Protein AF-A0A7R9Q423-F1 (afdb_monomer_lite)

Structure (mmCIF, N/CA/C/O backbone):
data_AF-A0A7R9Q423-F1
#
_entry.id   AF-A0A7R9Q423-F1
#
loop_
_atom_site.group_PDB
_atom_site.id
_atom_site.type_symbol
_atom_site.label_atom_id
_atom_site.label_alt_id
_atom_site.label_comp_id
_atom_site.label_asym_id
_atom_site.label_entity_id
_atom_site.label_seq_id
_atom_site.pdbx_PDB_ins_code
_atom_site.Cartn_x
_atom_site.Cartn_y
_atom_site.Cartn_z
_atom_site.occupancy
_atom_site.B_iso_or_equiv
_atom_site.auth_seq_id
_atom_site.auth_comp_id
_atom_site.auth_asym_id
_atom_site.auth_atom_id
_atom_site.pdbx_PDB_model_num
ATOM 1 N N . MET A 1 1 ? 7.426 -21.204 -15.232 1.00 38.88 1 MET A N 1
ATOM 2 C CA . MET A 1 1 ? 7.666 -21.385 -13.786 1.00 38.88 1 MET A CA 1
ATOM 3 C C . MET A 1 1 ? 8.628 -20.305 -13.293 1.00 38.88 1 MET A C 1
ATOM 5 O O . MET A 1 1 ? 9.824 -20.525 -13.339 1.00 38.88 1 MET A O 1
ATOM 9 N N . ALA A 1 2 ? 8.098 -19.124 -12.941 1.00 32.56 2 ALA A N 1
ATOM 10 C CA . ALA A 1 2 ? 8.778 -18.009 -12.245 1.00 32.56 2 ALA A CA 1
ATOM 11 C C . ALA A 1 2 ? 7.781 -16.837 -12.026 1.00 32.56 2 ALA A C 1
ATOM 13 O O . ALA A 1 2 ? 8.078 -15.690 -12.346 1.00 32.56 2 ALA A O 1
ATOM 14 N N . LYS A 1 3 ? 6.538 -17.123 -11.596 1.00 38.50 3 LYS A N 1
ATOM 15 C CA . LYS A 1 3 ? 5.482 -16.096 -11.419 1.00 38.50 3 LYS A CA 1
ATOM 16 C C . LYS A 1 3 ? 5.020 -15.893 -9.965 1.00 38.50 3 LYS A C 1
ATOM 18 O O . LYS A 1 3 ? 4.328 -14.917 -9.714 1.00 38.50 3 LYS A O 1
ATOM 23 N N . HIS A 1 4 ? 5.445 -16.734 -9.016 1.00 38.06 4 HIS A N 1
ATOM 24 C CA . HIS A 1 4 ? 5.004 -16.663 -7.609 1.00 38.06 4 HIS A CA 1
ATOM 25 C C . HIS A 1 4 ? 5.992 -15.980 -6.652 1.00 38.06 4 HIS A C 1
ATOM 27 O O . HIS A 1 4 ? 5.619 -15.603 -5.548 1.00 38.06 4 HIS A O 1
ATOM 33 N N . THR A 1 5 ? 7.225 -15.706 -7.082 1.00 38.72 5 THR A N 1
ATOM 34 C CA . THR A 1 5 ? 8.261 -15.114 -6.214 1.00 38.72 5 THR A CA 1
ATOM 35 C C . THR A 1 5 ? 8.001 -13.643 -5.851 1.00 38.72 5 THR A C 1
ATOM 37 O O . THR A 1 5 ? 8.651 -13.109 -4.960 1.00 38.72 5 THR A O 1
ATOM 40 N N . PHE A 1 6 ? 7.045 -12.975 -6.509 1.00 39.66 6 PHE A N 1
ATOM 41 C CA . PHE A 1 6 ? 6.720 -11.573 -6.222 1.00 39.66 6 PHE A CA 1
ATOM 42 C C . PHE A 1 6 ? 5.862 -11.408 -4.954 1.00 39.66 6 PHE A C 1
ATOM 44 O O . PHE A 1 6 ? 5.975 -10.387 -4.284 1.00 39.66 6 PHE A O 1
ATOM 51 N N . LEU A 1 7 ? 5.062 -12.419 -4.580 1.00 39.97 7 LEU A N 1
ATOM 52 C CA . LEU A 1 7 ? 4.194 -12.355 -3.392 1.00 39.97 7 LEU A CA 1
ATOM 53 C C . LEU A 1 7 ? 5.004 -12.423 -2.080 1.00 39.97 7 LEU A C 1
ATOM 55 O O . LEU A 1 7 ? 4.629 -11.821 -1.080 1.00 39.97 7 LEU A O 1
ATOM 59 N N . VAL A 1 8 ? 6.165 -13.088 -2.114 1.00 41.50 8 VAL A N 1
ATOM 60 C CA . VAL A 1 8 ? 7.053 -13.292 -0.954 1.00 41.50 8 VAL A CA 1
ATOM 61 C C . VAL A 1 8 ? 7.802 -12.010 -0.556 1.00 41.50 8 VAL A C 1
ATOM 63 O O . VAL A 1 8 ? 8.106 -11.804 0.618 1.00 41.50 8 VAL A O 1
ATOM 66 N N . ILE A 1 9 ? 8.074 -11.101 -1.501 1.00 41.00 9 ILE A N 1
ATOM 67 C CA . ILE A 1 9 ? 8.846 -9.872 -1.224 1.00 41.00 9 ILE A CA 1
ATOM 68 C C . ILE A 1 9 ? 8.001 -8.834 -0.458 1.00 41.00 9 ILE A C 1
ATOM 70 O O . ILE A 1 9 ? 8.539 -8.072 0.350 1.00 41.00 9 ILE A O 1
ATOM 74 N N . SER A 1 10 ? 6.676 -8.855 -0.617 1.00 40.62 10 SER A N 1
ATOM 75 C CA . SER A 1 10 ? 5.757 -7.960 0.101 1.00 40.62 10 SER A CA 1
ATOM 76 C C . SER A 1 10 ? 5.649 -8.278 1.601 1.00 40.62 10 SER A C 1
ATOM 78 O O . SER A 1 10 ? 5.453 -7.361 2.397 1.00 40.62 10 SER A O 1
ATOM 80 N N . CYS A 1 11 ? 5.872 -9.535 2.017 1.00 46.78 11 CYS A N 1
ATOM 81 C CA . CYS A 1 11 ? 5.916 -9.911 3.438 1.00 46.78 11 CYS A CA 1
ATOM 82 C C . CYS A 1 11 ? 7.097 -9.273 4.187 1.00 46.78 11 CYS A C 1
ATOM 84 O O . CYS A 1 11 ? 6.989 -8.997 5.378 1.00 46.78 11 CYS A O 1
ATOM 86 N N . VAL A 1 12 ? 8.217 -8.995 3.509 1.00 46.12 12 VAL A N 1
ATOM 87 C CA . VAL A 1 12 ? 9.423 -8.445 4.154 1.00 46.12 12 VAL A CA 1
ATOM 88 C C . VAL A 1 12 ? 9.358 -6.916 4.283 1.00 46.12 12 VAL A C 1
ATOM 90 O O . VAL A 1 12 ? 9.852 -6.358 5.264 1.00 46.12 12 VAL A O 1
ATOM 93 N N . LEU A 1 13 ? 8.707 -6.219 3.344 1.00 41.59 13 LEU A N 1
ATOM 94 C CA . LEU A 1 13 ? 8.660 -4.749 3.340 1.00 41.59 13 LEU A CA 1
ATOM 95 C C . LEU A 1 13 ? 7.690 -4.159 4.382 1.00 41.59 13 LEU A C 1
ATOM 97 O O . LEU A 1 13 ? 7.973 -3.086 4.916 1.00 41.59 13 LEU A O 1
ATOM 101 N N . TYR A 1 14 ? 6.617 -4.867 4.756 1.00 46.22 14 TYR A N 1
ATOM 102 C CA . TYR A 1 14 ? 5.689 -4.394 5.799 1.00 46.22 14 TYR A CA 1
ATOM 103 C C . TYR A 1 14 ? 6.284 -4.481 7.219 1.00 46.22 14 TYR A C 1
ATOM 105 O O . TYR A 1 14 ? 5.993 -3.647 8.075 1.00 46.22 14 TYR A O 1
ATOM 113 N N . ILE A 1 15 ? 7.183 -5.442 7.474 1.00 47.62 15 ILE A N 1
ATOM 114 C CA . ILE A 1 15 ? 7.809 -5.631 8.796 1.00 47.62 15 ILE A CA 1
ATOM 115 C C . ILE A 1 15 ? 8.827 -4.514 9.096 1.00 47.62 15 ILE A C 1
ATOM 117 O O . ILE A 1 15 ? 8.959 -4.087 10.241 1.00 47.62 15 ILE A O 1
ATOM 121 N N . GLY A 1 16 ? 9.519 -3.981 8.083 1.00 35.66 16 GLY A N 1
ATOM 122 C CA . GLY A 1 16 ? 10.528 -2.933 8.283 1.00 35.66 16 GLY A CA 1
ATOM 123 C C . GLY A 1 16 ? 9.959 -1.580 8.732 1.00 35.66 16 GLY A C 1
ATOM 124 O O . GLY A 1 16 ? 10.603 -0.867 9.506 1.00 35.66 16 GLY A O 1
ATOM 125 N N . TYR A 1 17 ? 8.748 -1.220 8.293 1.00 41.22 17 TYR A N 1
ATOM 126 C CA . TYR A 1 17 ? 8.225 0.134 8.506 1.00 41.22 17 TYR A CA 1
ATOM 127 C C . TYR A 1 17 ? 7.679 0.362 9.927 1.00 41.22 17 TYR A C 1
ATOM 129 O O . TYR A 1 17 ? 7.857 1.445 10.485 1.00 41.22 17 TYR A O 1
ATOM 137 N N . THR A 1 18 ? 7.095 -0.655 10.574 1.00 46.47 18 THR A N 1
ATOM 138 C CA . THR A 1 18 ? 6.557 -0.501 11.942 1.00 46.47 18 THR A CA 1
ATOM 139 C C . THR A 1 18 ? 7.633 -0.527 13.029 1.00 46.47 18 THR A C 1
ATOM 141 O O . THR A 1 18 ? 7.470 0.119 14.063 1.00 46.47 18 THR A O 1
ATOM 144 N N . TYR A 1 19 ? 8.749 -1.231 12.814 1.00 43.09 19 TYR A N 1
ATOM 145 C CA . TYR A 1 19 ? 9.808 -1.346 13.828 1.00 43.09 19 TYR A CA 1
ATOM 146 C C . TYR A 1 19 ? 10.875 -0.244 13.739 1.00 43.09 19 TYR A C 1
ATOM 148 O O . TYR A 1 19 ? 11.529 0.039 14.742 1.00 43.09 19 TYR A O 1
ATOM 156 N N . GLY A 1 20 ? 11.016 0.435 12.594 1.00 31.67 20 GLY A N 1
ATOM 157 C CA . GLY A 1 20 ? 11.950 1.558 12.445 1.00 31.67 20 GLY A CA 1
ATOM 158 C C . GLY A 1 20 ? 11.516 2.851 13.151 1.00 31.67 20 GLY A C 1
ATOM 159 O O . GLY A 1 20 ? 12.371 3.641 13.546 1.00 31.67 20 GLY A O 1
ATOM 160 N N . GLN A 1 21 ? 10.210 3.077 13.356 1.00 40.00 21 GLN A N 1
ATOM 161 C CA . GLN A 1 21 ? 9.716 4.345 13.921 1.00 40.00 21 GLN A CA 1
ATOM 162 C C . GLN A 1 21 ? 9.533 4.373 15.446 1.00 40.00 21 GLN A C 1
ATOM 164 O O . GLN A 1 21 ? 9.522 5.462 16.018 1.00 40.00 21 GLN A O 1
ATOM 169 N N . GLN A 1 22 ? 9.455 3.235 16.147 1.00 43.78 22 GLN A N 1
ATOM 170 C CA . GLN A 1 22 ? 9.288 3.265 17.611 1.00 43.78 22 GLN A CA 1
ATOM 171 C C . GLN A 1 22 ? 10.573 3.575 18.404 1.00 43.78 22 GLN A C 1
ATOM 173 O O . GLN A 1 22 ? 10.483 3.822 19.605 1.00 43.78 22 GLN A O 1
ATOM 178 N N . GLN A 1 23 ? 11.758 3.628 17.777 1.00 42.28 23 GLN A N 1
ATOM 179 C CA . GLN A 1 23 ? 13.024 3.870 18.494 1.00 42.28 23 GLN A CA 1
ATOM 180 C C . GLN A 1 23 ? 13.585 5.306 18.448 1.00 42.28 23 GLN A C 1
ATOM 182 O O . GLN A 1 23 ? 14.587 5.558 19.108 1.00 42.28 23 GLN A O 1
ATOM 187 N N . GLN A 1 24 ? 12.968 6.281 17.763 1.00 37.69 24 GLN A N 1
ATOM 188 C CA . GLN A 1 24 ? 13.557 7.637 17.632 1.00 37.69 24 GLN A CA 1
ATOM 189 C C . GLN A 1 24 ? 12.788 8.799 18.286 1.00 37.69 24 GLN A C 1
ATOM 191 O O . GLN A 1 24 ? 13.062 9.964 18.005 1.00 37.69 24 GLN A O 1
ATOM 196 N N . ARG A 1 25 ? 11.885 8.528 19.235 1.00 42.41 25 ARG A N 1
ATOM 197 C CA . ARG A 1 25 ? 11.389 9.564 20.166 1.00 42.41 25 ARG A CA 1
ATOM 198 C C . ARG A 1 25 ? 11.622 9.187 21.625 1.00 42.41 25 ARG A C 1
ATOM 200 O O . ARG A 1 25 ? 10.722 9.274 22.450 1.00 42.41 25 ARG A O 1
ATOM 207 N N . GLN A 1 26 ? 12.839 8.780 21.962 1.00 39.53 26 GLN A N 1
ATOM 208 C CA . GLN A 1 26 ? 13.318 8.888 23.337 1.00 39.53 26 GLN A CA 1
ATOM 209 C C . GLN A 1 26 ? 14.551 9.781 23.301 1.00 39.53 26 GLN A C 1
ATOM 211 O O . GLN A 1 26 ? 15.584 9.411 22.750 1.00 39.53 26 GLN A O 1
ATOM 216 N N . GLY A 1 27 ? 14.406 11.004 23.817 1.00 50.78 27 GLY A N 1
ATOM 217 C CA . GLY A 1 27 ? 15.555 11.848 24.127 1.00 50.78 27 GLY A CA 1
ATOM 218 C C . GLY A 1 27 ? 16.495 11.138 25.111 1.00 50.78 27 GLY A C 1
ATOM 219 O O . GLY A 1 27 ? 16.135 10.089 25.655 1.00 50.78 27 GLY A O 1
ATOM 220 N N . PRO A 1 28 ? 17.698 11.685 25.351 1.00 52.47 28 PRO A N 1
ATOM 221 C CA . PRO A 1 28 ? 18.629 11.103 26.308 1.00 52.47 28 PRO A CA 1
ATOM 222 C C . PRO A 1 28 ? 17.910 10.852 27.646 1.00 52.47 28 PRO A C 1
ATOM 224 O O . PRO A 1 28 ? 17.182 11.735 28.114 1.00 52.47 28 PRO A O 1
ATOM 227 N N . PRO A 1 29 ? 18.054 9.652 28.238 1.00 51.66 29 PRO A N 1
ATOM 228 C CA . PRO A 1 29 ? 17.376 9.319 29.480 1.00 51.66 29 PRO A CA 1
ATOM 229 C C . PRO A 1 29 ? 17.770 10.342 30.555 1.00 51.66 29 PRO A C 1
ATOM 231 O O . PRO A 1 29 ? 18.962 10.625 30.711 1.00 51.66 29 PRO A O 1
ATOM 234 N N . PRO A 1 30 ? 16.807 10.921 31.297 1.00 51.12 30 PRO A N 1
ATOM 235 C CA . PRO A 1 30 ? 17.143 11.774 32.425 1.00 51.12 30 PRO A CA 1
ATOM 236 C C . PRO A 1 30 ? 17.970 10.967 33.441 1.00 51.12 30 PRO A C 1
ATOM 238 O O . PRO A 1 30 ? 17.709 9.773 33.635 1.00 51.12 30 PRO A O 1
ATOM 241 N N . PRO A 1 31 ? 18.978 11.587 34.084 1.00 47.03 31 PRO A N 1
ATOM 242 C CA . PRO A 1 31 ? 19.849 10.899 35.021 1.00 47.03 31 PRO A CA 1
ATOM 243 C C . PRO A 1 31 ? 19.0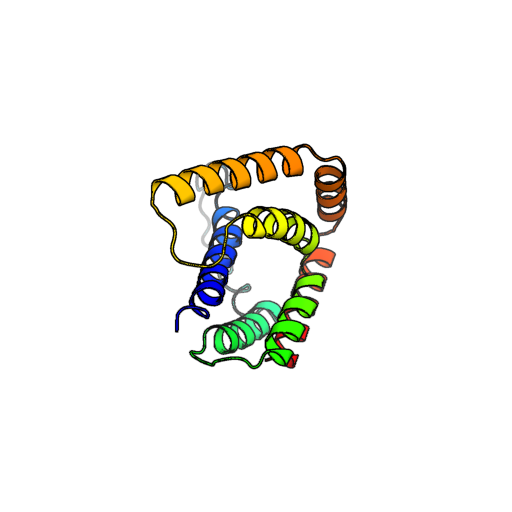32 10.249 36.139 1.00 47.03 31 PRO A C 1
ATOM 245 O O . PRO A 1 31 ? 18.186 10.871 36.785 1.00 47.03 31 PRO A O 1
ATOM 248 N N . SER A 1 32 ? 19.304 8.960 36.325 1.00 52.97 32 SER A N 1
ATOM 249 C CA . SER A 1 32 ? 18.666 8.082 37.297 1.00 52.97 32 SER A CA 1
ATOM 250 C C . SER A 1 32 ? 18.860 8.610 38.716 1.00 52.97 32 SER A C 1
ATOM 252 O O . SER A 1 32 ? 19.976 8.624 39.235 1.00 52.97 32 SER A O 1
ATOM 254 N N . ARG A 1 33 ? 17.762 8.996 39.371 1.00 48.41 33 ARG A N 1
ATOM 255 C CA . ARG A 1 33 ? 17.698 9.149 40.828 1.00 48.41 33 ARG A CA 1
ATOM 256 C C . ARG A 1 33 ? 16.759 8.071 41.365 1.00 48.41 33 ARG A C 1
ATOM 258 O O . ARG A 1 33 ? 15.635 7.937 40.895 1.00 48.41 33 ARG A O 1
ATOM 265 N N . GLY A 1 34 ? 17.305 7.245 42.253 1.00 45.84 34 GLY A N 1
ATOM 266 C CA . GLY A 1 34 ? 16.800 5.923 42.600 1.00 45.84 34 GLY A CA 1
ATOM 267 C C . GLY A 1 34 ? 15.404 5.853 43.219 1.00 45.84 34 GLY A C 1
ATOM 268 O O . GLY A 1 34 ? 14.908 6.791 43.836 1.00 45.84 34 GLY A O 1
ATOM 269 N N . GLY A 1 35 ? 14.832 4.658 43.085 1.00 41.16 35 GLY A N 1
ATOM 270 C CA . GLY A 1 35 ? 13.672 4.167 43.817 1.00 41.16 35 GLY A CA 1
ATOM 271 C C . GLY A 1 35 ? 13.414 2.697 43.450 1.00 41.16 35 GLY A C 1
ATOM 272 O O . GLY A 1 35 ? 13.256 2.406 42.264 1.00 41.16 35 GLY A O 1
ATOM 273 N N . PRO A 1 36 ? 13.385 1.756 44.413 1.00 54.56 36 PRO A N 1
ATOM 274 C CA . PRO A 1 36 ? 12.943 0.389 44.179 1.00 54.56 36 PRO A CA 1
ATOM 275 C C . PRO A 1 36 ? 11.411 0.369 44.231 1.00 54.56 36 PRO A C 1
ATOM 277 O O . PRO A 1 36 ? 10.801 0.282 45.291 1.00 54.56 36 PRO A O 1
ATOM 280 N N . GLY A 1 37 ? 10.779 0.516 43.072 1.00 47.28 37 GLY A N 1
ATOM 281 C CA . GLY A 1 37 ? 9.330 0.447 42.919 1.00 47.28 37 GLY A CA 1
ATOM 282 C C . GLY A 1 37 ? 9.027 -0.001 41.502 1.00 47.28 37 GLY A C 1
ATOM 283 O O . GLY A 1 37 ? 9.284 0.736 40.553 1.00 47.28 37 GLY A O 1
ATOM 284 N N . GLY A 1 38 ? 8.578 -1.247 41.360 1.00 53.94 38 GLY A N 1
ATOM 285 C CA . GLY A 1 38 ? 8.366 -1.900 40.075 1.00 53.94 38 GLY A CA 1
ATOM 286 C C . GLY A 1 38 ? 7.552 -1.049 39.101 1.00 53.94 38 GLY A C 1
ATOM 287 O O . GLY A 1 38 ? 6.511 -0.490 39.445 1.00 53.94 38 GLY A O 1
ATOM 288 N N . ARG A 1 39 ? 8.016 -0.989 37.853 1.00 50.03 39 ARG A N 1
ATOM 289 C CA . ARG A 1 39 ? 7.199 -0.570 36.717 1.00 50.03 39 ARG A CA 1
ATOM 290 C C . ARG A 1 39 ? 7.006 -1.765 35.799 1.00 50.03 39 ARG A C 1
ATOM 292 O O . ARG A 1 39 ? 7.966 -2.408 35.386 1.00 50.03 39 ARG A O 1
ATOM 299 N N . ALA A 1 40 ? 5.736 -2.056 35.551 1.00 46.62 40 ALA A N 1
ATOM 300 C CA . ALA A 1 40 ? 5.233 -3.172 34.778 1.00 46.62 40 ALA A CA 1
ATOM 301 C C . ALA A 1 40 ? 5.881 -3.247 33.385 1.00 46.62 40 ALA A C 1
ATOM 303 O O . ALA A 1 40 ? 5.591 -2.442 32.503 1.00 46.62 40 ALA A O 1
ATOM 304 N N . GLN A 1 41 ? 6.731 -4.252 33.179 1.00 41.62 41 GLN A N 1
ATOM 305 C CA . GLN A 1 41 ? 6.919 -4.869 31.871 1.00 41.62 41 GLN A CA 1
ATOM 306 C C . GLN A 1 41 ? 5.833 -5.937 31.726 1.00 41.62 41 GLN A C 1
ATOM 308 O O . GLN A 1 41 ? 5.930 -7.006 32.319 1.00 41.62 41 GLN A O 1
ATOM 313 N N . GLY A 1 42 ? 4.774 -5.650 30.976 1.00 48.69 42 GLY A N 1
ATOM 314 C CA . GLY A 1 42 ? 3.759 -6.655 30.663 1.00 48.69 42 GLY A CA 1
ATOM 315 C C . GLY A 1 42 ? 2.437 -6.019 30.276 1.00 48.69 42 GLY A C 1
ATOM 316 O O . GLY A 1 42 ? 1.693 -5.576 31.140 1.00 48.69 42 GLY A O 1
ATOM 317 N N . GLY A 1 43 ? 2.138 -5.963 28.978 1.00 43.06 43 GLY A N 1
ATOM 318 C CA . GLY A 1 43 ? 0.822 -5.505 28.524 1.00 43.06 43 GLY A CA 1
ATOM 319 C C . GLY A 1 43 ? 0.594 -5.489 27.014 1.00 43.06 43 GLY A C 1
ATOM 320 O O . GLY A 1 43 ? -0.546 -5.586 26.587 1.00 43.06 43 GLY A O 1
ATOM 321 N N . LEU A 1 44 ? 1.642 -5.428 26.184 1.00 48.28 44 LEU A N 1
ATOM 322 C CA . LEU A 1 44 ? 1.474 -5.339 24.722 1.00 48.28 44 LEU A CA 1
ATOM 323 C C . LEU A 1 44 ? 1.485 -6.695 23.993 1.00 48.28 44 LEU A C 1
ATOM 325 O O . LEU A 1 44 ? 1.027 -6.785 22.860 1.00 48.28 44 LEU A O 1
ATOM 329 N N . ALA A 1 45 ? 1.967 -7.770 24.625 1.00 49.91 45 ALA A N 1
ATOM 330 C CA . ALA A 1 45 ? 2.085 -9.086 23.982 1.00 49.91 45 ALA A CA 1
ATOM 331 C C . ALA A 1 45 ? 0.756 -9.871 23.873 1.00 49.91 45 ALA A C 1
ATOM 333 O O . ALA A 1 45 ? 0.718 -10.878 23.165 1.00 49.91 45 ALA A O 1
ATOM 334 N N . ASN A 1 46 ? -0.312 -9.405 24.539 1.00 57.72 46 ASN A N 1
ATOM 335 C CA . ASN A 1 46 ? -1.630 -10.054 24.619 1.00 57.72 46 ASN A CA 1
ATOM 336 C C . ASN A 1 46 ? -2.785 -9.152 24.140 1.00 57.72 46 ASN A C 1
ATOM 338 O O . ASN A 1 46 ? -3.933 -9.388 24.511 1.00 57.72 46 ASN A O 1
ATOM 342 N N . SER A 1 47 ? -2.517 -8.107 23.349 1.00 65.00 47 SER A N 1
ATOM 343 C CA . SER A 1 47 ? -3.609 -7.322 22.764 1.00 65.00 47 SER A CA 1
ATOM 344 C C . SER A 1 47 ? -4.385 -8.166 21.734 1.00 65.00 47 SER A C 1
ATOM 346 O O . SER A 1 47 ? -3.770 -8.969 21.023 1.00 65.00 47 SER A O 1
ATOM 348 N N . PRO A 1 48 ? -5.716 -7.996 21.614 1.00 68.56 48 PRO A N 1
ATOM 349 C CA . PRO A 1 48 ? -6.533 -8.724 20.637 1.00 68.56 48 PRO A CA 1
ATOM 350 C C . PRO A 1 48 ? -5.993 -8.615 19.204 1.00 68.56 48 PRO A C 1
ATOM 352 O O . PRO A 1 48 ? -5.929 -9.605 18.480 1.00 68.56 48 PRO A O 1
ATOM 355 N N . ILE A 1 49 ? -5.483 -7.437 18.831 1.00 72.75 49 ILE A N 1
ATOM 356 C CA . ILE A 1 49 ? -4.868 -7.210 17.520 1.00 72.75 49 ILE A CA 1
ATOM 357 C C . ILE A 1 49 ? -3.621 -8.079 17.299 1.00 72.75 49 ILE A C 1
ATOM 359 O O . ILE A 1 49 ? -3.414 -8.593 16.205 1.00 72.75 49 ILE A O 1
ATOM 363 N N . MET A 1 50 ? -2.814 -8.317 18.340 1.00 76.94 50 MET A N 1
ATOM 364 C CA . MET A 1 50 ? -1.613 -9.151 18.256 1.00 76.94 50 MET A CA 1
ATOM 365 C C . MET A 1 50 ? -1.959 -10.640 18.109 1.00 76.94 50 MET A C 1
ATOM 367 O O . MET A 1 50 ? -1.208 -11.382 17.477 1.00 76.94 50 MET A O 1
ATOM 371 N N . GLN A 1 51 ? -3.085 -11.090 18.674 1.00 76.38 51 GLN A N 1
ATOM 372 C CA . GLN A 1 51 ? -3.558 -12.471 18.522 1.00 76.38 51 GLN A CA 1
ATOM 373 C C . GLN A 1 51 ? -4.052 -12.739 17.096 1.00 76.38 51 GLN A C 1
ATOM 375 O O . GLN A 1 51 ? -3.585 -13.691 16.467 1.00 76.38 51 GLN A O 1
ATOM 380 N N . ILE A 1 52 ? -4.915 -11.865 16.563 1.00 76.56 52 ILE A N 1
ATOM 381 C CA . ILE A 1 52 ? -5.435 -11.989 15.191 1.00 76.56 52 ILE A CA 1
ATOM 382 C C . ILE A 1 52 ? -4.284 -11.846 14.187 1.00 76.56 52 ILE A C 1
ATOM 384 O O . ILE A 1 52 ? -4.146 -12.664 13.281 1.00 76.56 52 ILE A O 1
ATOM 388 N N . LYS A 1 53 ? -3.375 -10.886 14.405 1.00 78.38 53 LYS A N 1
ATOM 389 C CA . LYS A 1 53 ? -2.182 -10.718 13.568 1.00 78.38 53 LYS A CA 1
ATOM 390 C C . LYS A 1 53 ? -1.336 -11.992 13.505 1.00 78.38 53 LYS A C 1
ATOM 392 O O . LYS A 1 53 ? -1.001 -12.429 12.416 1.00 78.38 53 LYS A O 1
ATOM 397 N N . LYS A 1 54 ? -1.028 -12.630 14.642 1.00 82.81 54 LYS A N 1
ATOM 398 C CA . LYS A 1 54 ? -0.255 -13.890 14.652 1.00 82.81 54 LYS A CA 1
ATOM 399 C C . LYS A 1 54 ? -0.953 -15.018 13.885 1.00 82.81 54 LYS A C 1
ATOM 401 O O . LYS A 1 54 ? -0.272 -15.805 13.231 1.00 82.81 54 LYS A O 1
ATOM 406 N N . SER A 1 55 ? -2.282 -15.111 13.983 1.00 82.62 55 SER A N 1
ATOM 407 C CA . SER A 1 55 ? -3.096 -16.078 13.229 1.00 82.62 55 SER A CA 1
ATOM 408 C C . SER A 1 55 ? -2.961 -15.844 11.721 1.00 82.62 55 SER A C 1
ATOM 410 O O . SER A 1 55 ? -2.584 -16.755 10.981 1.00 82.62 55 SER A O 1
ATOM 412 N N . VAL A 1 56 ? -3.170 -14.598 11.285 1.00 82.75 56 VAL A N 1
ATOM 413 C CA . VAL A 1 56 ? -3.054 -14.169 9.883 1.00 82.75 56 VAL A CA 1
ATOM 414 C C . VAL A 1 56 ? -1.633 -14.355 9.349 1.00 82.75 56 VAL A C 1
ATOM 416 O O . VAL A 1 56 ? -1.466 -14.962 8.296 1.00 82.75 56 VAL A O 1
ATOM 419 N N . ASP A 1 57 ? -0.612 -13.916 10.091 1.00 79.81 57 ASP A N 1
ATOM 42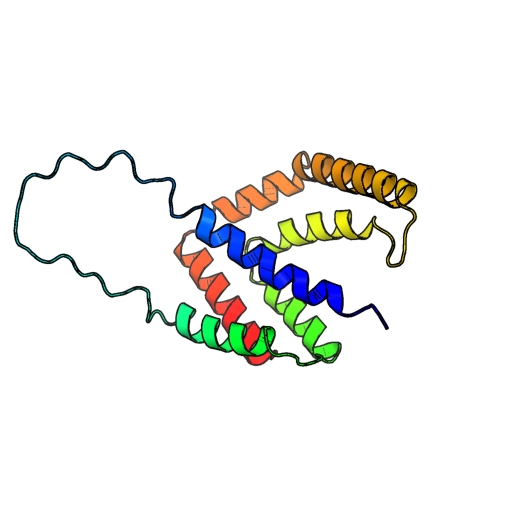0 C CA . ASP A 1 57 ? 0.801 -14.049 9.714 1.00 79.81 57 ASP A CA 1
ATOM 421 C C . ASP A 1 57 ? 1.175 -15.524 9.506 1.00 79.81 57 ASP A C 1
ATOM 423 O O . ASP A 1 57 ? 1.841 -15.869 8.532 1.00 79.81 57 ASP A O 1
ATOM 427 N N . LYS A 1 58 ? 0.709 -16.426 10.382 1.00 81.69 58 LYS A N 1
ATOM 428 C CA . LYS A 1 58 ? 0.955 -17.869 10.244 1.00 81.69 58 LYS A CA 1
ATOM 429 C C . LYS A 1 58 ? 0.317 -18.449 8.979 1.00 81.69 58 LYS A C 1
ATOM 431 O O . LYS A 1 58 ? 0.913 -19.329 8.362 1.00 81.69 58 LYS A O 1
ATOM 436 N N . LYS A 1 59 ? -0.886 -17.993 8.612 1.00 80.00 59 LYS A N 1
ATOM 437 C CA . LYS A 1 59 ? -1.564 -18.427 7.384 1.00 80.00 59 LYS A CA 1
ATOM 438 C C . LYS A 1 59 ? -0.845 -17.868 6.151 1.00 80.00 59 LYS A C 1
ATOM 440 O O . LYS A 1 59 ? -0.401 -18.650 5.315 1.00 80.00 59 LYS A O 1
ATOM 445 N N . LEU A 1 60 ? -0.640 -16.549 6.075 1.00 77.06 60 LEU A N 1
ATOM 446 C CA . LEU A 1 60 ? 0.016 -15.879 4.940 1.00 77.06 60 LEU A CA 1
ATOM 447 C C . LEU A 1 60 ? 1.421 -16.411 4.658 1.00 77.06 60 LEU A C 1
ATOM 449 O O . LEU A 1 60 ? 1.766 -16.614 3.500 1.00 77.06 60 LEU A O 1
ATOM 453 N N . CYS A 1 61 ? 2.208 -16.656 5.706 1.00 73.12 61 CYS A N 1
ATOM 454 C CA . CYS A 1 61 ? 3.580 -17.147 5.589 1.00 73.12 61 CYS A CA 1
ATOM 455 C C . CYS A 1 61 ? 3.677 -18.680 5.495 1.00 73.12 61 CYS A C 1
ATOM 457 O O . CYS A 1 61 ? 4.772 -19.222 5.636 1.00 73.12 61 CYS A O 1
ATOM 459 N N . SER A 1 62 ? 2.561 -19.393 5.308 1.00 74.56 62 SER A N 1
ATOM 460 C CA . SER A 1 62 ? 2.608 -20.811 4.944 1.00 74.56 62 SER A CA 1
ATOM 461 C C . SER A 1 62 ? 2.996 -20.963 3.470 1.00 74.56 62 SER A C 1
ATOM 463 O O . SER A 1 62 ? 2.631 -20.121 2.653 1.00 74.56 62 SER A O 1
ATOM 465 N N . ASP A 1 63 ? 3.704 -22.041 3.116 1.00 60.31 63 ASP A N 1
ATOM 466 C CA . ASP A 1 63 ? 4.073 -22.384 1.728 1.00 60.31 63 ASP A CA 1
ATOM 467 C C . ASP A 1 63 ? 2.853 -22.868 0.907 1.00 60.31 63 ASP A C 1
ATOM 469 O O . ASP A 1 63 ? 2.893 -23.898 0.232 1.00 60.31 63 ASP A O 1
ATOM 473 N N . THR A 1 64 ? 1.730 -22.157 1.007 1.00 73.69 64 THR A N 1
ATOM 474 C CA . THR A 1 64 ? 0.468 -22.487 0.346 1.00 73.69 64 THR A CA 1
ATOM 475 C C . THR A 1 64 ? 0.305 -21.627 -0.902 1.00 73.69 64 THR A C 1
ATOM 477 O O . THR A 1 64 ? 0.278 -20.399 -0.822 1.00 73.69 64 THR A O 1
ATOM 480 N N . ASP A 1 65 ? 0.133 -22.265 -2.061 1.00 78.31 65 ASP A N 1
ATOM 481 C CA . ASP A 1 65 ? -0.310 -21.570 -3.268 1.00 78.31 65 ASP A CA 1
ATOM 482 C C . ASP A 1 65 ? -1.791 -21.196 -3.120 1.00 78.31 65 ASP A C 1
ATOM 484 O O . ASP A 1 65 ? -2.677 -22.054 -3.126 1.00 78.31 65 ASP A O 1
ATOM 488 N N . TYR A 1 66 ? -2.072 -19.901 -2.979 1.00 79.56 66 TYR A N 1
ATOM 489 C CA . TYR A 1 66 ? -3.443 -19.410 -2.905 1.00 79.56 66 TYR A CA 1
ATOM 490 C C . TYR A 1 66 ? -4.087 -19.360 -4.298 1.00 79.56 66 TYR A C 1
ATOM 492 O O . TYR A 1 66 ? -3.488 -18.823 -5.236 1.00 79.56 66 TYR A O 1
ATOM 500 N N . PRO A 1 67 ? -5.325 -19.861 -4.460 1.00 85.00 67 PRO A N 1
ATOM 501 C CA . PRO A 1 67 ? -6.088 -19.653 -5.679 1.00 85.00 67 PRO A CA 1
ATOM 502 C C . PRO A 1 67 ? -6.383 -18.158 -5.896 1.00 85.00 67 PRO A C 1
ATOM 504 O O . PRO A 1 67 ? -6.403 -17.350 -4.963 1.00 85.00 67 PRO A O 1
ATOM 507 N N . GLN A 1 68 ? -6.603 -17.777 -7.157 1.00 81.00 68 GLN A N 1
ATOM 508 C CA . GLN A 1 68 ? -6.722 -16.373 -7.571 1.00 81.00 68 GLN A CA 1
ATOM 509 C C . GLN A 1 68 ? -7.869 -15.626 -6.871 1.00 81.00 68 GLN A C 1
ATOM 511 O O . GLN A 1 68 ? -7.759 -14.425 -6.638 1.00 81.00 68 GLN A O 1
ATOM 516 N N . ASP A 1 69 ? -8.952 -16.317 -6.516 1.00 86.06 69 ASP A N 1
ATOM 517 C CA . ASP A 1 69 ? -10.077 -15.735 -5.783 1.00 86.06 69 ASP A CA 1
ATOM 518 C C . ASP A 1 69 ? -9.698 -15.350 -4.346 1.00 86.06 69 ASP A C 1
ATOM 520 O O . ASP A 1 69 ? -10.130 -14.300 -3.869 1.00 86.06 69 ASP A O 1
ATOM 524 N N . ILE A 1 70 ? -8.847 -16.139 -3.680 1.00 84.38 70 ILE A N 1
ATOM 525 C CA . ILE A 1 70 ? -8.301 -15.794 -2.361 1.00 84.38 70 ILE A CA 1
ATOM 526 C C . ILE A 1 70 ? -7.340 -14.609 -2.481 1.00 84.38 70 ILE A C 1
ATOM 528 O O . ILE A 1 70 ? -7.430 -13.678 -1.685 1.00 84.38 70 ILE A O 1
ATOM 532 N N . ILE A 1 71 ? -6.494 -14.576 -3.518 1.00 82.38 71 ILE A N 1
ATOM 533 C CA . ILE A 1 71 ? -5.602 -13.433 -3.784 1.00 82.38 71 ILE A CA 1
ATOM 534 C C . ILE A 1 71 ? -6.410 -12.135 -3.929 1.00 82.38 71 ILE A C 1
ATOM 536 O O . ILE A 1 71 ? -6.084 -11.136 -3.293 1.00 82.38 71 ILE A O 1
ATOM 540 N N . THR A 1 72 ? -7.497 -12.150 -4.704 1.00 85.94 72 THR A N 1
ATOM 541 C CA . THR A 1 72 ? -8.364 -10.972 -4.861 1.00 85.94 72 THR A CA 1
ATOM 542 C C . THR A 1 72 ? -9.024 -10.555 -3.543 1.00 85.94 72 THR A C 1
ATOM 544 O O . THR A 1 72 ? -9.096 -9.364 -3.252 1.00 85.94 72 THR A O 1
ATOM 547 N N . ARG A 1 73 ? -9.453 -11.507 -2.704 1.00 86.06 73 ARG A N 1
ATOM 548 C CA . ARG A 1 73 ? -10.012 -11.192 -1.375 1.00 86.06 73 ARG A CA 1
ATOM 549 C C . ARG A 1 73 ? -8.973 -10.577 -0.436 1.00 86.06 73 ARG A C 1
ATOM 551 O O . ARG A 1 73 ? -9.312 -9.670 0.317 1.00 86.06 73 ARG A O 1
ATOM 558 N N . ILE A 1 74 ? -7.721 -11.034 -0.493 1.00 87.06 74 ILE A N 1
ATOM 559 C CA . ILE A 1 74 ? -6.611 -10.434 0.261 1.00 87.06 74 ILE A CA 1
ATOM 560 C C . ILE A 1 74 ? -6.387 -8.983 -0.195 1.00 87.06 74 ILE A C 1
ATOM 562 O O . ILE A 1 74 ? -6.323 -8.092 0.650 1.00 87.06 74 ILE A O 1
ATOM 566 N N . GLU A 1 75 ? -6.354 -8.725 -1.509 1.00 86.06 75 GLU A N 1
ATOM 567 C CA . GLU A 1 75 ? -6.239 -7.360 -2.055 1.00 86.06 75 GLU A CA 1
ATOM 568 C C . GLU A 1 75 ? -7.422 -6.461 -1.638 1.00 86.06 75 GLU A C 1
ATOM 570 O O . GLU A 1 75 ? -7.241 -5.269 -1.381 1.00 86.06 75 GLU A O 1
ATOM 575 N N . ASP A 1 76 ? -8.633 -7.014 -1.516 1.00 90.00 76 ASP A N 1
ATOM 576 C CA . ASP A 1 76 ? -9.792 -6.279 -1.001 1.00 90.00 76 ASP A CA 1
ATOM 577 C C . ASP A 1 76 ? -9.643 -5.909 0.481 1.00 90.00 76 ASP A C 1
ATOM 579 O O . ASP A 1 76 ? -10.043 -4.810 0.876 1.00 90.00 76 ASP A O 1
ATOM 583 N N . CYS A 1 77 ? -9.039 -6.775 1.299 1.00 89.44 77 CYS A N 1
ATOM 584 C CA . CYS A 1 77 ? -8.776 -6.482 2.708 1.00 89.44 77 CYS A CA 1
ATOM 585 C C . CYS A 1 77 ? -7.746 -5.360 2.898 1.00 89.44 77 CYS A C 1
ATOM 587 O O . CYS A 1 77 ? -7.830 -4.607 3.872 1.00 89.44 77 CYS A O 1
ATOM 589 N N . ASP A 1 78 ? -6.809 -5.182 1.965 1.00 88.94 78 ASP A N 1
ATOM 590 C CA . ASP A 1 78 ? -5.846 -4.081 2.034 1.00 88.94 78 ASP A CA 1
ATOM 591 C C . ASP A 1 78 ? -6.508 -2.702 1.937 1.00 88.94 78 ASP A C 1
ATOM 593 O O . ASP A 1 78 ? -5.941 -1.736 2.440 1.00 88.94 78 ASP A O 1
ATOM 597 N N . LYS A 1 79 ? -7.743 -2.594 1.423 1.00 90.00 79 LYS A N 1
ATOM 598 C CA . LYS A 1 79 ? -8.512 -1.332 1.397 1.00 90.00 79 LYS A CA 1
ATOM 599 C C . LYS A 1 79 ? -8.802 -0.761 2.789 1.00 90.00 79 LYS A C 1
ATOM 601 O O . LYS A 1 79 ? -9.111 0.427 2.899 1.00 90.00 79 LYS A O 1
ATOM 606 N N . PHE A 1 80 ? -8.722 -1.581 3.839 1.00 88.00 80 PHE A N 1
ATOM 607 C CA . PHE A 1 80 ? -8.826 -1.115 5.222 1.00 88.00 80 PHE A CA 1
ATOM 608 C C . PHE A 1 80 ? -7.547 -0.414 5.704 1.00 88.00 80 PHE A C 1
ATOM 610 O O . PHE A 1 80 ? -7.617 0.372 6.650 1.00 88.00 80 PHE A O 1
ATOM 617 N N . ASP A 1 81 ? -6.396 -0.641 5.061 1.00 87.00 81 ASP A N 1
ATOM 618 C CA . ASP A 1 81 ? -5.155 0.043 5.414 1.00 87.00 81 ASP A CA 1
ATOM 619 C C . ASP A 1 81 ? -5.277 1.545 5.110 1.00 87.00 81 ASP A C 1
ATOM 621 O O . ASP A 1 81 ? -5.588 1.922 3.974 1.00 87.00 81 ASP A O 1
ATOM 625 N N . PRO A 1 82 ? -5.019 2.440 6.080 1.00 82.25 82 PRO A N 1
ATOM 626 C CA . PRO A 1 82 ? -4.998 3.873 5.807 1.00 82.25 82 PRO A CA 1
ATOM 627 C C . PRO A 1 82 ? -4.009 4.253 4.692 1.00 82.25 82 PRO A C 1
ATOM 629 O O . PRO A 1 82 ? -4.245 5.247 4.006 1.00 82.25 82 PRO A O 1
ATOM 632 N N . HIS A 1 83 ? -2.963 3.455 4.458 1.00 88.38 83 HIS A N 1
ATOM 633 C CA . HIS A 1 83 ? -1.972 3.691 3.407 1.00 88.38 83 HIS A CA 1
ATOM 634 C C . HIS A 1 83 ? -2.340 3.083 2.050 1.00 88.38 83 HIS A C 1
ATOM 636 O O . HIS A 1 83 ? -1.654 3.375 1.075 1.00 88.38 83 HIS A O 1
ATOM 642 N N . TYR A 1 84 ? -3.444 2.337 1.925 1.00 88.00 84 TYR A N 1
ATOM 643 C CA . TYR A 1 84 ? -3.812 1.631 0.689 1.00 88.00 84 TYR A CA 1
ATOM 644 C C . TYR A 1 84 ? -3.739 2.505 -0.569 1.00 88.00 84 TYR A C 1
ATOM 646 O O . TYR A 1 84 ? -3.185 2.112 -1.591 1.00 88.00 84 TYR A O 1
ATOM 654 N N . LYS A 1 85 ? -4.279 3.728 -0.499 1.00 86.88 85 LYS A N 1
ATOM 655 C CA . LYS A 1 85 ? -4.255 4.668 -1.629 1.00 86.88 85 LYS A CA 1
ATOM 656 C C . LYS A 1 85 ? -2.823 5.061 -2.015 1.00 86.88 85 LYS A C 1
ATOM 658 O O . LYS A 1 85 ? -2.523 5.142 -3.202 1.00 86.88 85 LYS A O 1
ATOM 663 N N . ILE A 1 86 ? -1.952 5.285 -1.029 1.00 86.56 86 ILE A N 1
ATOM 664 C CA . ILE A 1 86 ? -0.534 5.601 -1.245 1.00 86.56 86 ILE A CA 1
ATOM 665 C C . ILE A 1 86 ? 0.178 4.399 -1.874 1.00 86.56 86 ILE A C 1
ATOM 667 O O . ILE A 1 86 ? 0.886 4.554 -2.868 1.00 86.56 86 ILE A O 1
ATOM 671 N N . ASP A 1 87 ? -0.075 3.198 -1.358 1.00 86.88 87 ASP A N 1
ATOM 672 C CA . ASP A 1 87 ? 0.518 1.966 -1.875 1.00 86.88 87 ASP A CA 1
ATOM 673 C C . ASP A 1 87 ? 0.071 1.682 -3.314 1.00 86.88 87 ASP A C 1
ATOM 675 O O . ASP A 1 87 ? 0.897 1.329 -4.156 1.00 86.88 87 ASP A O 1
ATOM 679 N N . MET A 1 88 ? -1.200 1.930 -3.650 1.00 85.81 88 MET A N 1
ATOM 680 C CA . MET A 1 88 ? -1.710 1.814 -5.021 1.00 85.81 88 MET A CA 1
ATOM 681 C C . MET A 1 88 ? -1.057 2.821 -5.976 1.00 85.81 88 MET A C 1
ATOM 683 O O . MET A 1 88 ? -0.674 2.443 -7.084 1.00 85.81 88 MET A O 1
ATOM 687 N N . MET A 1 89 ? -0.841 4.071 -5.546 1.00 84.00 89 MET A N 1
ATOM 688 C CA . MET A 1 89 ? -0.099 5.060 -6.346 1.00 84.00 89 MET A CA 1
ATOM 689 C C . MET A 1 89 ? 1.331 4.598 -6.649 1.00 84.00 89 MET A C 1
ATOM 691 O O . MET A 1 89 ? 1.866 4.914 -7.714 1.00 84.00 89 MET A O 1
ATOM 695 N N . TYR A 1 90 ? 1.952 3.862 -5.724 1.00 85.88 90 TYR A N 1
ATOM 696 C CA . TYR A 1 90 ? 3.288 3.312 -5.906 1.00 85.88 90 TYR A CA 1
ATOM 697 C C . TYR A 1 90 ? 3.303 2.014 -6.723 1.00 85.88 90 TYR A C 1
ATOM 699 O O . TYR A 1 90 ? 4.202 1.842 -7.551 1.00 85.88 90 TYR A O 1
ATOM 707 N N . LYS A 1 91 ? 2.296 1.146 -6.575 1.00 87.31 91 LYS A N 1
ATOM 708 C CA . LYS A 1 91 ? 2.118 -0.068 -7.392 1.00 87.31 91 LYS A CA 1
ATOM 709 C C . LYS A 1 91 ? 2.040 0.277 -8.882 1.00 87.31 91 LYS A C 1
ATOM 711 O O . LYS A 1 91 ? 2.752 -0.328 -9.677 1.00 87.31 91 LYS A O 1
ATOM 716 N N . GLU A 1 92 ? 1.313 1.339 -9.241 1.00 88.12 92 GLU A N 1
ATOM 717 C CA . GLU A 1 92 ? 1.252 1.854 -10.621 1.00 88.12 92 GLU A CA 1
ATOM 718 C C . GLU A 1 92 ? 2.636 2.189 -11.201 1.00 88.12 92 GLU A C 1
ATOM 720 O O . GLU A 1 92 ? 2.897 1.953 -12.381 1.00 88.12 92 GLU A O 1
ATOM 725 N N . CYS A 1 93 ? 3.545 2.729 -10.384 1.00 89.25 93 CYS A N 1
ATOM 726 C CA . CYS A 1 93 ? 4.906 3.015 -10.827 1.00 89.25 93 CYS A CA 1
ATOM 727 C C . CYS A 1 93 ? 5.735 1.738 -10.995 1.00 89.25 93 CYS A C 1
ATOM 729 O O . CYS A 1 93 ? 6.552 1.672 -11.911 1.00 89.25 93 CYS A O 1
ATOM 731 N N . GLN A 1 94 ? 5.535 0.726 -10.148 1.00 85.31 94 GLN A N 1
ATOM 732 C CA . GLN A 1 94 ? 6.229 -0.563 -10.261 1.00 85.31 94 GLN A CA 1
ATOM 733 C C . GLN A 1 94 ? 5.782 -1.350 -11.494 1.00 85.31 94 GLN A C 1
ATOM 735 O O . GLN A 1 94 ? 6.619 -1.972 -12.148 1.00 85.31 94 GLN A O 1
ATOM 740 N N . ASP A 1 95 ? 4.504 -1.252 -11.866 1.00 87.62 95 ASP A N 1
ATOM 741 C CA . ASP A 1 95 ? 3.935 -1.913 -13.047 1.00 87.62 95 ASP A CA 1
ATOM 742 C C . ASP A 1 95 ? 4.500 -1.382 -14.382 1.00 87.62 95 ASP A C 1
ATOM 744 O O . ASP A 1 95 ? 4.324 -2.008 -15.429 1.00 87.62 95 ASP A O 1
ATOM 748 N N . ILE A 1 96 ? 5.256 -0.273 -14.365 1.00 88.81 96 ILE A N 1
ATOM 749 C CA . ILE A 1 96 ? 6.055 0.194 -15.515 1.00 88.81 96 ILE A CA 1
ATOM 750 C C . ILE A 1 96 ? 7.166 -0.813 -15.858 1.00 88.81 96 ILE A C 1
ATOM 752 O O . ILE A 1 96 ? 7.623 -0.871 -17.007 1.00 88.81 96 ILE A O 1
ATOM 756 N N . MET A 1 97 ? 7.633 -1.591 -14.877 1.00 86.12 97 MET A N 1
ATOM 757 C CA . MET A 1 97 ? 8.644 -2.617 -15.093 1.00 86.12 97 MET A CA 1
ATOM 758 C C . MET A 1 97 ? 8.019 -3.837 -15.791 1.00 86.12 97 MET A C 1
ATOM 760 O O . MET A 1 97 ? 7.073 -4.431 -15.272 1.00 86.12 97 MET A O 1
ATOM 764 N N . PRO A 1 98 ? 8.544 -4.265 -16.952 1.00 86.31 98 PRO A N 1
ATOM 765 C CA . PRO A 1 98 ? 8.026 -5.438 -17.640 1.00 86.31 98 PRO A CA 1
ATOM 766 C C . PRO A 1 98 ? 8.259 -6.707 -16.813 1.00 86.31 98 PRO A C 1
ATOM 768 O O . PRO A 1 98 ? 9.310 -6.897 -16.198 1.00 86.31 98 PRO A O 1
ATOM 771 N N . LYS A 1 99 ? 7.270 -7.605 -16.836 1.00 84.44 99 LYS A N 1
ATOM 772 C CA . LYS A 1 99 ? 7.354 -8.918 -16.191 1.00 84.44 99 LYS A CA 1
ATOM 773 C C . LYS A 1 99 ? 8.179 -9.856 -17.074 1.00 84.44 99 LYS A C 1
ATOM 775 O O . LYS A 1 99 ? 7.779 -10.136 -18.200 1.00 84.44 99 LYS A O 1
ATOM 780 N N . GLY A 1 100 ? 9.299 -10.361 -16.563 1.00 85.62 100 GLY A N 1
ATOM 781 C CA . GLY A 1 100 ? 10.168 -11.297 -17.280 1.00 85.62 100 GLY A CA 1
ATOM 782 C C . GLY A 1 100 ? 11.651 -10.997 -17.094 1.00 85.62 100 GLY A C 1
ATOM 783 O O . GLY A 1 100 ? 12.035 -10.129 -16.309 1.00 85.62 100 GLY A O 1
ATOM 784 N N . GLU A 1 101 ? 12.490 -11.745 -17.804 1.00 89.75 101 GLU A N 1
ATOM 785 C CA . GLU A 1 101 ? 13.930 -11.518 -17.794 1.00 89.75 101 GLU A CA 1
ATOM 786 C C . GLU A 1 101 ? 14.275 -10.268 -18.611 1.00 89.75 101 GLU A C 1
ATOM 788 O O . GLU A 1 101 ? 13.749 -10.047 -19.701 1.00 89.75 101 GLU A O 1
ATOM 793 N N . LEU A 1 102 ? 15.142 -9.426 -18.053 1.00 85.56 102 LEU A N 1
ATOM 794 C CA . LEU A 1 102 ? 15.590 -8.184 -18.670 1.00 85.56 102 LEU A CA 1
ATOM 795 C C . LEU A 1 102 ? 17.103 -8.186 -18.745 1.00 85.56 102 LEU A C 1
ATOM 797 O O . LEU A 1 102 ? 17.770 -8.584 -17.786 1.00 85.56 102 LEU A O 1
ATOM 801 N N . SER A 1 103 ? 17.634 -7.637 -19.837 1.00 93.06 103 SER A N 1
ATO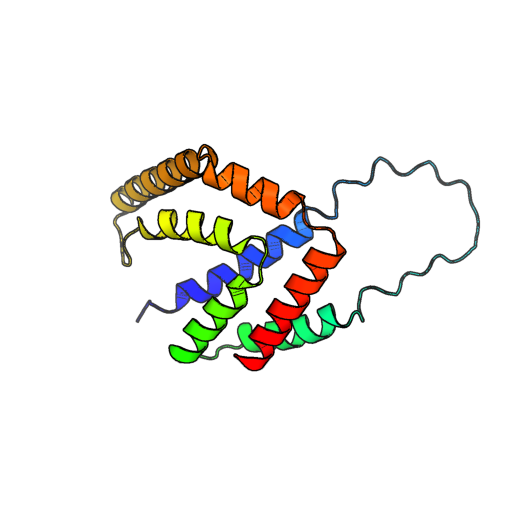M 802 C CA . SER A 1 103 ? 19.045 -7.279 -19.878 1.00 93.06 103 SER A CA 1
ATOM 803 C C . SER A 1 103 ? 19.360 -6.298 -18.742 1.00 93.06 103 SER A C 1
ATOM 805 O O . SER A 1 103 ? 18.505 -5.524 -18.293 1.00 93.06 103 SER A O 1
ATOM 807 N N . TRP A 1 104 ? 20.604 -6.300 -18.267 1.00 90.50 104 TRP A N 1
ATOM 808 C CA . TRP A 1 104 ? 21.024 -5.371 -17.217 1.00 90.50 104 TRP A CA 1
ATOM 809 C C . TRP A 1 104 ? 20.796 -3.900 -17.616 1.00 90.50 104 TRP A C 1
ATOM 811 O O . TRP A 1 104 ? 20.348 -3.095 -16.796 1.00 90.50 104 TRP A O 1
ATOM 821 N N . ASN A 1 105 ? 21.028 -3.563 -18.891 1.00 94.31 105 ASN A N 1
ATOM 822 C CA . ASN A 1 105 ? 20.802 -2.219 -19.431 1.00 94.31 105 ASN A CA 1
ATOM 823 C C . ASN A 1 105 ? 19.314 -1.841 -19.437 1.00 94.31 105 ASN A C 1
ATOM 825 O O . ASN A 1 105 ? 18.962 -0.740 -19.004 1.00 94.31 105 ASN A O 1
ATOM 829 N N . ASP A 1 106 ? 18.434 -2.753 -19.856 1.00 91.06 106 ASP A N 1
ATOM 830 C CA . ASP A 1 106 ? 16.989 -2.504 -19.841 1.00 91.06 106 ASP A CA 1
ATOM 831 C C . ASP A 1 106 ? 16.475 -2.348 -18.413 1.00 91.06 106 ASP A C 1
ATOM 833 O O . ASP A 1 106 ? 15.744 -1.399 -18.121 1.00 91.06 106 ASP A O 1
ATOM 837 N N . ARG A 1 107 ? 16.929 -3.199 -17.483 1.00 86.75 107 ARG A N 1
ATOM 838 C CA . ARG A 1 107 ? 16.585 -3.084 -16.058 1.00 86.75 107 ARG A CA 1
ATOM 839 C C . ARG A 1 107 ? 16.938 -1.703 -15.500 1.00 86.75 107 ARG A C 1
ATOM 841 O O . ARG A 1 107 ? 16.111 -1.092 -14.826 1.00 86.75 107 ARG A O 1
ATOM 848 N N . ARG A 1 108 ? 18.128 -1.174 -15.806 1.00 91.12 108 ARG A N 1
ATOM 849 C CA . ARG A 1 108 ? 18.520 0.186 -15.392 1.00 91.12 108 ARG A CA 1
ATOM 850 C C . ARG A 1 108 ? 17.601 1.252 -15.981 1.00 91.12 108 ARG A C 1
ATOM 852 O O . ARG A 1 108 ? 17.162 2.133 -15.247 1.00 91.12 108 ARG A O 1
ATOM 859 N N . LYS A 1 109 ? 17.271 1.149 -17.270 1.00 91.75 109 LYS A N 1
ATOM 860 C CA . LYS A 1 109 ? 16.365 2.087 -17.947 1.00 91.75 109 LYS A CA 1
ATOM 861 C C . LYS A 1 109 ? 14.970 2.096 -17.312 1.00 91.75 109 LYS A C 1
ATOM 863 O O . LYS A 1 109 ? 14.410 3.170 -17.103 1.00 91.75 109 LYS A O 1
ATOM 868 N N . TYR A 1 110 ? 14.414 0.930 -16.979 1.00 90.94 110 TYR A N 1
ATOM 869 C CA . TYR A 1 110 ? 13.118 0.845 -16.298 1.00 90.94 110 TYR A CA 1
ATOM 870 C C . TYR A 1 110 ? 13.185 1.350 -14.857 1.00 90.94 110 TYR A C 1
ATOM 872 O O . TYR A 1 110 ? 12.295 2.090 -14.456 1.00 90.94 110 TYR A O 1
ATOM 880 N N . ASN A 1 111 ? 14.257 1.066 -14.112 1.00 89.31 111 ASN A N 1
ATOM 881 C CA . ASN A 1 111 ? 14.440 1.619 -12.766 1.00 89.31 111 ASN A CA 1
ATOM 882 C C . ASN A 1 111 ? 14.452 3.154 -12.759 1.00 89.31 111 ASN A C 1
ATOM 884 O O . ASN A 1 111 ? 13.843 3.756 -11.877 1.00 89.31 111 ASN A O 1
ATOM 888 N N . CYS A 1 112 ? 15.088 3.790 -13.751 1.00 91.81 112 CYS A N 1
ATOM 889 C CA . CYS A 1 112 ? 15.008 5.244 -13.919 1.00 91.81 112 CYS A CA 1
ATOM 890 C C . CYS A 1 112 ? 13.554 5.700 -14.114 1.00 91.81 112 CYS A C 1
ATOM 892 O O . CYS A 1 112 ? 13.089 6.565 -13.385 1.00 91.81 112 CYS A O 1
ATOM 894 N N . LYS A 1 113 ? 12.792 5.047 -15.002 1.00 91.81 113 LYS A N 1
ATOM 895 C CA . LYS A 1 113 ? 11.373 5.383 -15.227 1.00 91.81 113 LYS A CA 1
ATOM 896 C C . LYS A 1 113 ? 10.495 5.201 -13.985 1.00 91.81 113 LYS A C 1
ATOM 898 O O . LYS A 1 113 ? 9.607 6.016 -13.747 1.00 91.81 113 LYS A O 1
ATOM 903 N N . VAL A 1 114 ? 10.718 4.135 -13.214 1.00 89.94 114 VAL A N 1
ATOM 904 C CA . VAL A 1 114 ? 10.003 3.870 -11.954 1.00 89.94 114 VAL A CA 1
ATOM 905 C C . VAL A 1 114 ? 10.297 4.985 -10.949 1.00 89.94 114 VAL A C 1
ATOM 907 O O . VAL A 1 114 ? 9.374 5.535 -10.353 1.00 89.94 114 VAL A O 1
ATOM 910 N N . ARG A 1 115 ? 11.571 5.374 -10.809 1.00 88.44 115 ARG A N 1
ATOM 911 C CA . ARG A 1 115 ? 11.978 6.485 -9.944 1.00 88.44 115 ARG A CA 1
ATOM 912 C C . ARG A 1 115 ? 11.340 7.809 -10.375 1.00 88.44 115 ARG A C 1
ATOM 914 O O . ARG A 1 115 ? 10.736 8.475 -9.541 1.00 88.44 115 ARG A O 1
ATOM 921 N N . ASP A 1 116 ? 11.393 8.140 -11.662 1.00 94.75 116 ASP A N 1
ATOM 922 C CA . ASP A 1 116 ? 10.771 9.354 -12.208 1.00 94.75 116 ASP A CA 1
ATOM 923 C C . ASP A 1 116 ? 9.245 9.362 -11.995 1.00 94.75 116 ASP A C 1
ATOM 925 O O . ASP A 1 116 ? 8.616 10.411 -11.835 1.00 94.75 116 ASP A O 1
ATOM 929 N N . CYS A 1 117 ? 8.608 8.188 -12.009 1.00 93.44 117 CYS A N 1
ATOM 930 C CA . CYS A 1 117 ? 7.198 8.048 -11.653 1.00 93.44 117 CYS A CA 1
ATOM 931 C C . CYS A 1 117 ? 6.959 8.365 -10.171 1.00 93.44 117 CYS A C 1
ATOM 933 O O . CYS A 1 117 ? 6.089 9.183 -9.868 1.00 93.44 117 CYS A O 1
ATOM 935 N N . TYR A 1 118 ? 7.752 7.787 -9.262 1.00 90.50 118 TYR A N 1
ATOM 936 C CA . TYR A 1 118 ? 7.641 8.053 -7.826 1.00 90.50 118 TYR A CA 1
ATOM 937 C C . TYR A 1 118 ? 7.829 9.525 -7.478 1.00 90.50 118 TYR A C 1
ATOM 939 O O . TYR A 1 118 ? 7.019 10.081 -6.736 1.00 90.50 118 TYR A O 1
ATOM 947 N N . GLU A 1 119 ? 8.847 10.173 -8.042 1.00 92.94 119 GLU A N 1
ATOM 948 C CA . GLU A 1 119 ? 9.119 11.591 -7.789 1.00 92.94 119 GLU A CA 1
ATOM 949 C C . GLU A 1 119 ? 7.936 12.471 -8.231 1.00 92.94 119 GLU A C 1
ATOM 951 O O . GLU A 1 119 ? 7.526 13.373 -7.498 1.00 92.94 119 GLU A O 1
ATOM 956 N N . ARG A 1 120 ? 7.297 12.151 -9.367 1.00 91.88 120 ARG A N 1
ATOM 957 C CA . ARG A 1 120 ? 6.078 12.845 -9.818 1.00 91.88 120 ARG A CA 1
ATOM 958 C C . ARG A 1 120 ? 4.864 12.569 -8.935 1.00 91.88 120 ARG A C 1
ATOM 960 O O . ARG A 1 120 ? 4.103 13.492 -8.655 1.00 91.88 120 ARG A O 1
ATOM 967 N N . LYS A 1 121 ? 4.669 11.327 -8.476 1.00 89.00 121 LYS A N 1
ATOM 968 C CA . LYS A 1 121 ? 3.581 10.986 -7.542 1.00 89.00 121 LYS A CA 1
ATOM 969 C C . LYS A 1 121 ? 3.741 11.736 -6.221 1.00 89.00 121 LYS A C 1
ATOM 971 O O . LYS A 1 121 ? 2.764 12.311 -5.753 1.00 89.00 121 LYS A O 1
ATOM 976 N N . TYR A 1 122 ? 4.955 11.819 -5.678 1.00 86.25 122 TYR A N 1
ATOM 977 C CA . TYR A 1 122 ? 5.243 12.546 -4.437 1.00 86.25 122 TYR A CA 1
ATOM 978 C C . TYR A 1 122 ? 4.895 14.041 -4.527 1.00 86.25 122 TYR A C 1
ATOM 980 O O . TYR A 1 122 ? 4.440 14.644 -3.561 1.00 86.25 122 TYR A O 1
ATOM 988 N N . GLN A 1 123 ? 5.075 14.640 -5.705 1.00 89.38 123 GLN A N 1
ATOM 989 C CA . GLN A 1 123 ? 4.739 16.044 -5.958 1.00 89.38 123 GLN A CA 1
ATOM 990 C C . GLN A 1 123 ? 3.255 16.266 -6.297 1.00 89.38 123 GLN A C 1
ATOM 992 O O . GLN A 1 123 ? 2.821 17.411 -6.428 1.00 89.38 123 GLN A O 1
ATOM 997 N N . SER A 1 124 ? 2.465 15.200 -6.459 1.00 91.62 124 SER A N 1
ATOM 998 C CA . SER A 1 124 ? 1.070 15.324 -6.881 1.00 91.62 124 SER A CA 1
ATOM 999 C C . SER A 1 124 ? 0.172 15.892 -5.768 1.00 91.62 124 SER A C 1
ATOM 1001 O O . SER A 1 124 ? 0.349 15.559 -4.591 1.00 91.62 124 SER A O 1
ATOM 1003 N N . PRO A 1 125 ? -0.847 16.704 -6.116 1.00 91.06 125 PRO A N 1
ATOM 1004 C CA . PRO A 1 125 ? -1.848 17.163 -5.153 1.00 91.06 125 PRO A CA 1
ATOM 1005 C C . PRO A 1 125 ? -2.570 16.007 -4.450 1.00 91.06 125 PRO A C 1
ATOM 1007 O O . PRO A 1 125 ? -2.856 16.096 -3.258 1.00 91.06 125 PRO A O 1
ATOM 1010 N N . ASP A 1 126 ? -2.812 14.906 -5.167 1.00 89.75 126 ASP A N 1
ATOM 1011 C CA . ASP A 1 126 ? -3.488 13.721 -4.636 1.00 89.75 126 ASP A CA 1
ATOM 1012 C C . ASP A 1 126 ? -2.673 13.020 -3.546 1.00 89.75 126 ASP A C 1
ATOM 1014 O O . ASP A 1 126 ? -3.246 12.572 -2.552 1.00 89.75 126 ASP A O 1
ATOM 1018 N N . TYR A 1 127 ? -1.343 12.969 -3.684 1.00 89.06 127 TYR A N 1
ATOM 1019 C CA . TYR A 1 127 ? -0.459 12.418 -2.654 1.00 89.06 127 TYR A CA 1
ATOM 1020 C C . TYR A 1 127 ? -0.550 13.224 -1.357 1.00 89.06 127 TYR A C 1
ATOM 1022 O O . TYR A 1 127 ? -0.774 12.655 -0.288 1.00 89.06 127 TYR A O 1
ATOM 1030 N N . ASN A 1 128 ? -0.450 14.552 -1.456 1.00 91.00 128 ASN A N 1
ATOM 1031 C CA . ASN A 1 128 ? -0.556 15.441 -0.298 1.00 91.00 128 ASN A CA 1
ATOM 1032 C C . ASN A 1 128 ? -1.940 15.347 0.351 1.00 91.00 128 ASN A C 1
ATOM 1034 O O . ASN A 1 128 ? -2.041 15.163 1.561 1.00 91.00 128 ASN A O 1
ATOM 1038 N N . LYS A 1 129 ? -3.005 15.371 -0.460 1.00 93.31 129 LYS A N 1
ATOM 1039 C CA . LYS A 1 129 ? -4.381 15.200 0.015 1.00 93.31 129 LYS A CA 1
ATOM 1040 C C . LYS A 1 129 ? -4.565 13.871 0.748 1.00 93.31 129 LYS A C 1
ATOM 1042 O O . LYS A 1 129 ? -5.169 13.845 1.816 1.00 93.31 129 LYS A O 1
ATOM 1047 N N . THR A 1 130 ? -4.038 12.780 0.197 1.00 89.94 130 THR A N 1
ATOM 1048 C CA . THR A 1 130 ? -4.139 11.447 0.805 1.00 89.94 130 THR A CA 1
ATOM 1049 C C . THR A 1 130 ? -3.383 11.387 2.134 1.00 89.94 130 THR A C 1
ATOM 1051 O O . THR A 1 130 ? -3.919 10.885 3.118 1.00 89.94 130 THR A O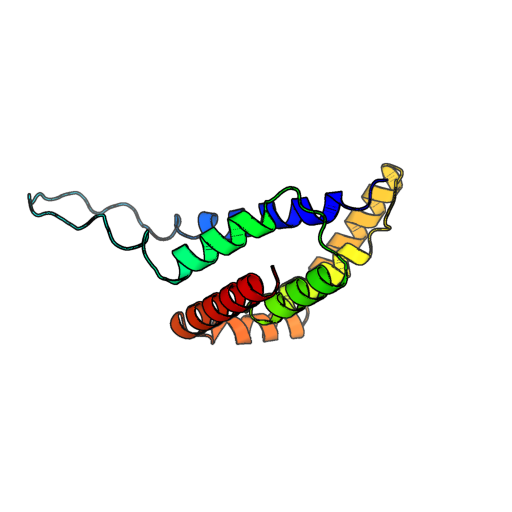 1
ATOM 1054 N N . TRP A 1 131 ? -2.179 11.959 2.214 1.00 90.94 131 TRP A N 1
ATOM 1055 C CA . TRP A 1 131 ? -1.452 12.065 3.482 1.00 90.94 131 TRP A CA 1
ATOM 1056 C C . TRP A 1 131 ? -2.169 12.926 4.516 1.00 90.94 131 TRP A C 1
ATOM 1058 O O . TRP A 1 131 ? -2.165 12.585 5.698 1.00 90.94 131 TRP A O 1
ATOM 1068 N N . ASP A 1 132 ? -2.809 14.011 4.095 1.00 93.50 132 ASP A N 1
ATOM 1069 C CA . ASP A 1 132 ? -3.595 14.851 4.993 1.00 93.50 132 ASP A CA 1
ATOM 1070 C C . ASP A 1 132 ? -4.863 14.138 5.486 1.00 93.50 132 ASP A C 1
ATOM 1072 O O . ASP A 1 132 ? -5.247 14.320 6.639 1.00 93.50 132 ASP A O 1
ATOM 1076 N N . GLU A 1 133 ? -5.501 13.298 4.661 1.00 92.00 133 GLU A N 1
ATOM 1077 C CA . GLU A 1 133 ? -6.585 12.401 5.097 1.00 92.00 133 GLU A CA 1
ATOM 1078 C C . GLU A 1 133 ? -6.093 11.422 6.175 1.00 92.00 133 GLU A C 1
ATOM 1080 O O . GLU A 1 133 ? -6.760 11.262 7.196 1.00 92.00 133 GLU A O 1
ATOM 1085 N N . ILE A 1 134 ? -4.915 10.816 5.988 1.00 89.81 134 ILE A N 1
ATOM 1086 C CA . ILE A 1 134 ? -4.321 9.875 6.953 1.00 89.81 134 ILE A CA 1
ATOM 1087 C C . ILE A 1 134 ? -3.959 10.585 8.262 1.00 89.81 134 ILE A C 1
ATOM 1089 O O . ILE A 1 134 ? -4.287 10.093 9.336 1.00 89.81 134 ILE A O 1
ATOM 1093 N N . ARG A 1 135 ? -3.327 11.764 8.193 1.00 89.88 135 ARG A N 1
ATOM 1094 C CA . ARG A 1 135 ? -2.915 12.550 9.374 1.00 89.88 135 ARG A CA 1
ATOM 1095 C C . ARG A 1 135 ? -4.080 13.029 10.236 1.00 89.88 135 ARG A C 1
ATOM 1097 O O . ARG A 1 135 ? -3.867 13.363 11.397 1.00 89.88 135 ARG A O 1
ATOM 1104 N N . LYS A 1 136 ? -5.286 13.114 9.669 1.00 94.06 136 LYS A N 1
ATOM 1105 C CA . LYS A 1 136 ? -6.506 13.468 10.406 1.00 94.06 136 LYS A CA 1
ATOM 1106 C C . LYS A 1 136 ? -7.079 12.298 11.200 1.00 94.06 136 LYS A C 1
ATOM 1108 O O . LYS A 1 136 ? -7.923 12.540 12.057 1.00 94.06 136 LYS A O 1
ATOM 1113 N N . LEU A 1 137 ? -6.657 11.066 10.913 1.00 89.19 137 LEU A N 1
ATOM 1114 C CA . LEU A 1 137 ? -7.091 9.903 11.673 1.00 89.19 137 LEU A CA 1
ATOM 1115 C C . LEU A 1 137 ? -6.478 9.951 13.069 1.00 89.19 137 LEU A C 1
ATOM 1117 O O . LEU A 1 137 ? -5.276 10.152 13.235 1.00 89.19 137 LEU A O 1
ATOM 1121 N N . SER A 1 138 ? -7.317 9.728 14.069 1.00 92.19 138 SER A N 1
ATOM 1122 C CA . SER A 1 138 ? -6.858 9.461 15.427 1.00 92.19 138 SER A CA 1
ATOM 1123 C C . SER A 1 138 ? -6.178 8.092 15.521 1.00 92.19 138 SER A C 1
ATOM 1125 O O . SER A 1 138 ? -6.481 7.180 14.747 1.00 92.19 138 SER A O 1
ATOM 1127 N N . ASP A 1 139 ? -5.322 7.909 16.529 1.00 86.69 139 ASP A N 1
ATOM 1128 C CA . ASP A 1 139 ? -4.706 6.607 16.825 1.00 86.69 139 ASP A CA 1
ATOM 1129 C C . ASP A 1 139 ? -5.764 5.501 16.985 1.00 86.69 139 ASP A C 1
ATOM 1131 O O . ASP A 1 139 ? -5.578 4.383 16.510 1.00 86.69 139 ASP A O 1
ATOM 1135 N N . PHE A 1 140 ? -6.922 5.835 17.569 1.00 88.69 140 PHE A N 1
ATOM 1136 C CA . PHE A 1 140 ? -8.057 4.921 17.710 1.00 88.69 140 PHE A CA 1
ATOM 1137 C C . PHE A 1 140 ? -8.672 4.518 16.361 1.00 88.69 140 PHE A C 1
ATOM 1139 O O . PHE A 1 140 ? -9.006 3.353 16.149 1.00 88.69 140 PHE A O 1
ATOM 1146 N N . GLU A 1 141 ? -8.830 5.454 15.424 1.00 90.81 141 GLU A N 1
ATOM 1147 C CA . GLU A 1 141 ? -9.332 5.138 14.082 1.00 90.81 141 GLU A CA 1
ATOM 1148 C C . GLU A 1 141 ? -8.336 4.302 13.283 1.00 90.81 141 GLU A C 1
ATOM 1150 O O . GLU A 1 141 ? -8.750 3.404 12.546 1.00 90.81 141 GLU A O 1
ATOM 1155 N N . ILE A 1 142 ? -7.040 4.573 13.445 1.00 87.19 142 ILE A N 1
ATOM 1156 C CA . ILE A 1 142 ? -5.973 3.770 12.847 1.00 87.19 142 ILE A CA 1
ATOM 1157 C C . ILE A 1 142 ? -6.037 2.347 13.405 1.00 87.19 142 ILE A C 1
ATOM 1159 O O . ILE A 1 142 ? -6.097 1.398 12.625 1.00 87.19 142 ILE A O 1
ATOM 1163 N N . GLU A 1 143 ? -6.103 2.182 14.727 1.00 84.88 143 GLU A N 1
ATOM 1164 C CA . GLU A 1 143 ? -6.200 0.867 15.366 1.00 84.88 143 GLU A CA 1
ATOM 1165 C C . GLU A 1 143 ? -7.464 0.116 14.930 1.00 84.88 143 GLU A C 1
ATOM 1167 O O . GLU A 1 143 ? -7.390 -1.049 14.536 1.00 8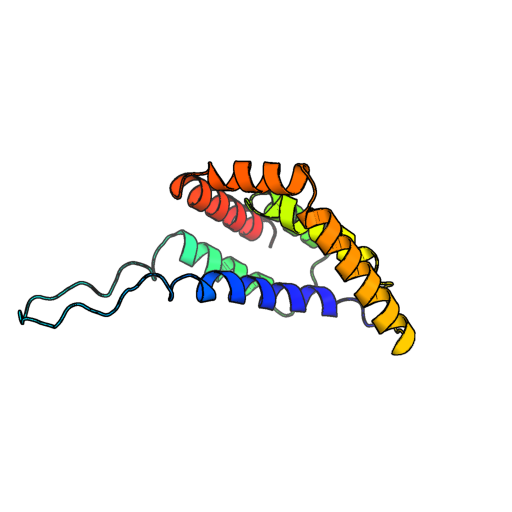4.88 143 GLU A O 1
ATOM 1172 N N . LYS A 1 144 ? -8.617 0.794 14.892 1.00 89.44 144 LYS A N 1
ATOM 1173 C CA . LYS A 1 144 ? -9.876 0.210 14.414 1.00 89.44 144 LYS A CA 1
ATOM 1174 C C . LYS A 1 144 ? -9.767 -0.292 12.972 1.00 89.44 144 LYS A C 1
ATOM 1176 O O . LYS A 1 144 ? -10.216 -1.399 12.679 1.00 89.44 144 LYS A O 1
ATOM 1181 N N . ARG A 1 145 ? -9.171 0.496 12.073 1.00 87.94 145 ARG A N 1
ATOM 1182 C CA . ARG A 1 145 ? -8.946 0.102 10.672 1.00 87.94 145 ARG A CA 1
ATOM 1183 C C . ARG A 1 145 ? -7.988 -1.084 10.556 1.00 87.94 145 ARG A C 1
ATOM 1185 O O . ARG A 1 145 ? -8.240 -1.990 9.768 1.00 87.94 145 ARG A O 1
ATOM 1192 N N . GLN A 1 146 ? -6.936 -1.116 11.374 1.00 86.25 146 GLN A N 1
ATOM 1193 C CA . GLN A 1 146 ? -6.006 -2.246 11.432 1.00 86.25 146 GLN A CA 1
ATOM 1194 C C . GLN A 1 146 ? -6.701 -3.528 11.914 1.00 86.25 146 GLN A C 1
ATOM 1196 O O . GLN A 1 146 ? -6.513 -4.582 11.315 1.00 86.25 146 GLN A O 1
ATOM 1201 N N . ILE A 1 147 ? -7.569 -3.450 12.929 1.00 87.12 147 ILE A N 1
ATOM 1202 C CA . ILE A 1 147 ? -8.374 -4.601 13.373 1.00 87.12 147 ILE A CA 1
ATOM 1203 C C . ILE A 1 147 ? -9.279 -5.097 12.238 1.00 87.12 147 ILE A C 1
ATOM 1205 O O . ILE A 1 147 ? -9.256 -6.284 11.926 1.00 87.12 147 ILE A O 1
ATOM 1209 N N . GLN A 1 148 ? -10.007 -4.199 11.567 1.00 90.00 148 GLN A N 1
ATOM 1210 C CA . GLN A 1 148 ? -10.869 -4.559 10.432 1.00 90.00 148 GLN A CA 1
ATOM 1211 C C . GLN A 1 148 ? -10.088 -5.235 9.298 1.00 90.00 148 GLN A C 1
ATOM 1213 O O . GLN A 1 148 ? -10.563 -6.216 8.723 1.00 90.00 148 GLN A O 1
ATOM 1218 N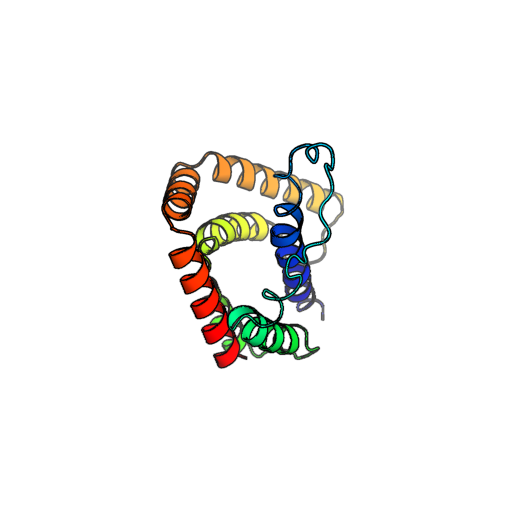 N . LYS A 1 149 ? -8.873 -4.748 9.009 1.00 88.81 149 LYS A N 1
ATOM 1219 C CA . LYS A 1 149 ? -7.954 -5.379 8.055 1.00 88.81 149 LYS A CA 1
ATOM 1220 C C . LYS A 1 149 ? -7.633 -6.815 8.471 1.00 88.81 149 LYS A C 1
ATOM 1222 O O . LYS A 1 149 ? -7.808 -7.729 7.669 1.00 88.81 149 LYS A O 1
ATOM 1227 N N . PHE A 1 150 ? -7.204 -7.034 9.714 1.00 87.50 150 PHE A N 1
ATOM 1228 C CA . PHE A 1 150 ? -6.834 -8.371 10.185 1.00 87.50 150 PHE A CA 1
ATOM 1229 C C . PHE A 1 150 ? -8.021 -9.339 10.254 1.00 87.50 150 PHE A C 1
ATOM 1231 O O . PHE A 1 150 ? -7.882 -10.486 9.839 1.00 87.50 150 PHE A O 1
ATOM 1238 N N . GLU A 1 151 ? -9.196 -8.890 10.695 1.00 90.38 151 GLU A N 1
ATOM 1239 C CA . GLU A 1 151 ? -10.417 -9.709 10.689 1.00 90.38 151 GLU A CA 1
ATOM 1240 C C . GLU A 1 151 ? -10.853 -10.088 9.266 1.00 90.38 151 GLU A C 1
ATOM 1242 O O . GLU A 1 151 ? -11.331 -11.199 9.031 1.00 90.38 151 GLU A O 1
ATOM 1247 N N . CYS A 1 152 ? -10.700 -9.170 8.307 1.00 92.00 152 CYS A N 1
ATOM 1248 C CA . CYS A 1 152 ? -10.951 -9.453 6.897 1.00 92.00 152 CYS A CA 1
ATOM 1249 C C . CYS A 1 152 ? -9.982 -10.520 6.375 1.00 92.00 152 CYS A C 1
ATOM 1251 O O . CYS A 1 152 ? -10.423 -11.517 5.801 1.00 92.00 152 CYS A O 1
ATOM 1253 N N . LEU A 1 153 ? -8.680 -10.346 6.629 1.00 88.75 153 LEU A N 1
ATOM 1254 C CA . LEU A 1 153 ? -7.646 -11.294 6.212 1.00 88.75 153 LEU A CA 1
ATOM 1255 C C . LEU A 1 153 ? -7.873 -12.680 6.821 1.00 88.75 153 LEU A C 1
ATOM 1257 O O . LEU A 1 153 ? -7.772 -13.677 6.118 1.00 88.75 153 LEU A O 1
ATOM 1261 N N . GLU A 1 154 ? -8.248 -12.760 8.097 1.00 87.94 154 GLU A N 1
ATOM 1262 C CA . GLU A 1 154 ? -8.513 -14.040 8.758 1.00 87.94 154 GLU A CA 1
ATOM 1263 C C . GLU A 1 154 ? -9.686 -14.812 8.135 1.00 87.94 154 GLU A C 1
ATOM 1265 O O . GLU A 1 154 ? -9.654 -16.043 8.134 1.00 87.94 154 GLU A O 1
ATOM 1270 N N . LYS A 1 155 ? -10.695 -14.108 7.604 1.00 88.75 155 LYS A N 1
ATOM 1271 C CA . LYS A 1 155 ? -11.831 -14.707 6.881 1.00 88.75 155 LYS A CA 1
ATOM 1272 C C . LYS A 1 155 ? -11.494 -15.070 5.437 1.00 88.75 155 LYS A C 1
ATOM 1274 O O . LYS A 1 155 ? -12.124 -15.968 4.881 1.00 88.75 155 LYS A O 1
ATOM 1279 N N . ALA A 1 156 ? -10.583 -14.329 4.810 1.00 86.00 156 ALA A N 1
ATOM 1280 C CA . ALA A 1 156 ? -10.158 -14.575 3.437 1.00 86.00 156 ALA A CA 1
ATOM 1281 C C . ALA A 1 156 ? -9.228 -15.796 3.322 1.00 86.00 156 ALA A C 1
ATOM 1283 O O . ALA A 1 156 ? -9.286 -16.486 2.305 1.00 86.00 156 ALA A O 1
ATOM 1284 N N . LEU A 1 157 ? -8.406 -16.032 4.352 1.00 82.75 157 LEU A N 1
ATOM 1285 C CA . LEU A 1 157 ? -7.395 -17.094 4.456 1.00 82.75 157 LEU A CA 1
ATOM 1286 C C . LEU A 1 157 ? -7.921 -18.358 5.144 1.00 82.75 157 LEU A C 1
ATOM 1288 O O . LEU A 1 157 ? -7.743 -19.452 4.577 1.00 82.75 157 LEU A O 1
#

Organism: NCBI:txid1979941

Sequence (157 aa):
MAKHTFLVISCVLYIGYTYGQQQQRQGPPPPSRGGPGGRAQGGLANSPIMQIKKSVDKKLCSDTDYPQDIITRIEDCDKFDPHYKIDMMYKECQDIMPKGELSWNDRRKYNCKVRDCYERKYQSPDYNKTWDEIRKLSDFEIEKRQIQKFECLEKAL

Foldseek 3Di:
DPDPPVLVVVLVVVVVPVVVPPPPPDDDDDDDDDDPDDDDPDDDCPDPLNVLVVLLNVVSPPPDDDDPQLVVLLLVLCVLQLCNVVVVLLVVLVPLDDPDDDDPVVVVVSVVSSVVSVVVCCVDPVVVVSVVVSVPDDPVSNVVSSSSSSVSSSVSD

Secondary structure (DSSP, 8-state):
--SSHHHHHHHHHHHHHHHHHTTSS-PSPPP-----------SSTT-HHHHHHHHHHHHHTSS----HHHHHHHHHHGGGSTTHHHHHHHHHHHTTSPSS---HHHHHHHHHHHHHHHHHHHTSHHHHHHHHHHHTS-HHHHHHHHHHHHHHHHHH-

pLDDT: mean 74.08, std 19.98, range [31.67, 94.75]

Radius of gyration: 20.23 Å; chains: 1; bounding box: 33×40×64 Å